Protein AF-A0A238VXF5-F1 (afdb_monomer_lite)

Foldseek 3Di:
DVVCPCVVVDDFDDDPVLVVVLVVLVVVLVVVLVVLVVPDDDDPVSVVVVVVSVVVSVVSVVCSRSVVVD

Structure (mmCIF, N/CA/C/O backbone):
data_AF-A0A238VXF5-F1
#
_entry.id   AF-A0A238VXF5-F1
#
loop_
_atom_site.group_PDB
_atom_site.id
_atom_site.type_symbol
_atom_site.label_atom_id
_atom_site.label_alt_id
_atom_site.label_comp_id
_atom_site.label_asym_id
_atom_site.label_entity_id
_atom_site.label_seq_id
_atom_site.pdbx_PDB_ins_code
_atom_site.Cartn_x
_atom_site.Cartn_y
_atom_site.Cartn_z
_atom_site.occupancy
_atom_site.B_iso_or_equiv
_atom_site.auth_seq_id
_atom_site.auth_comp_id
_atom_site.auth_asym_id
_atom_site.auth_atom_id
_atom_site.pdbx_PDB_model_num
ATOM 1 N N . MET A 1 1 ? 26.478 -9.145 -3.411 1.00 52.00 1 MET A N 1
ATOM 2 C CA . MET A 1 1 ? 25.767 -8.185 -2.526 1.00 52.00 1 MET A CA 1
ATOM 3 C C . MET A 1 1 ? 25.614 -6.801 -3.156 1.00 52.00 1 MET A C 1
ATOM 5 O O . MET A 1 1 ? 24.496 -6.310 -3.172 1.00 52.00 1 MET A O 1
ATOM 9 N N . ALA A 1 2 ? 26.676 -6.187 -3.700 1.00 56.72 2 ALA A N 1
ATOM 10 C CA . ALA A 1 2 ? 26.588 -4.884 -4.382 1.00 56.72 2 ALA A CA 1
ATOM 11 C C . ALA A 1 2 ? 25.715 -4.904 -5.656 1.00 56.72 2 ALA A C 1
ATOM 13 O O . ALA A 1 2 ? 24.988 -3.952 -5.921 1.00 56.72 2 ALA A O 1
ATOM 14 N N . GLU A 1 3 ? 25.730 -6.019 -6.387 1.00 52.28 3 GLU A N 1
ATOM 15 C CA . GLU A 1 3 ? 25.056 -6.190 -7.683 1.00 52.28 3 GLU A CA 1
ATOM 16 C C . GLU A 1 3 ? 23.523 -6.036 -7.623 1.00 52.28 3 GLU A C 1
ATOM 18 O O . GLU A 1 3 ? 22.918 -5.600 -8.589 1.00 52.28 3 GLU A O 1
ATOM 23 N N . HIS A 1 4 ? 22.896 -6.252 -6.459 1.00 68.00 4 HIS A N 1
ATOM 24 C CA . HIS A 1 4 ? 21.442 -6.104 -6.280 1.00 68.00 4 HIS A CA 1
ATOM 25 C C . HIS A 1 4 ? 21.008 -4.756 -5.689 1.00 68.00 4 HIS A C 1
ATOM 27 O O . HIS A 1 4 ? 19.813 -4.499 -5.556 1.00 68.00 4 HIS A O 1
ATOM 33 N N . ILE A 1 5 ? 21.940 -3.891 -5.275 1.00 81.38 5 ILE A N 1
ATOM 34 C CA . ILE A 1 5 ? 21.583 -2.613 -4.642 1.00 8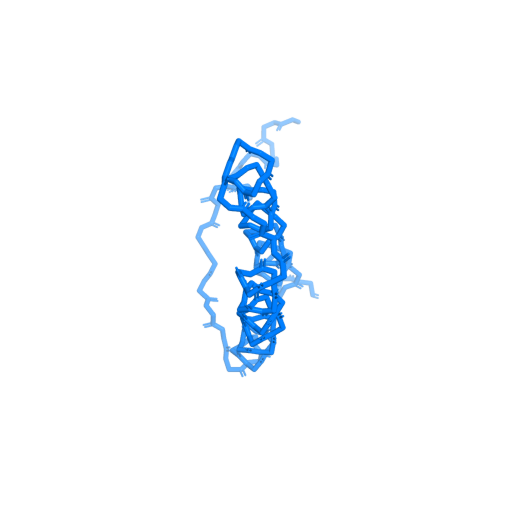1.38 5 ILE A CA 1
ATOM 35 C C . ILE A 1 5 ? 21.048 -1.637 -5.690 1.00 81.38 5 ILE A C 1
ATOM 37 O O . ILE A 1 5 ? 20.007 -1.024 -5.465 1.00 81.38 5 ILE A O 1
ATOM 41 N N . ALA A 1 6 ? 21.707 -1.538 -6.847 1.00 83.62 6 ALA A N 1
ATOM 42 C CA . ALA A 1 6 ? 21.272 -0.659 -7.931 1.00 83.62 6 ALA A CA 1
ATOM 43 C C . ALA A 1 6 ? 19.831 -0.970 -8.371 1.00 83.62 6 ALA A C 1
ATOM 45 O O . ALA A 1 6 ? 19.024 -0.055 -8.510 1.00 83.62 6 ALA A O 1
ATOM 46 N N . ASP A 1 7 ? 19.468 -2.251 -8.469 1.00 80.88 7 ASP A N 1
ATOM 47 C CA . ASP A 1 7 ? 18.119 -2.676 -8.855 1.00 80.88 7 ASP A CA 1
ATOM 48 C C . ASP A 1 7 ? 17.034 -2.295 -7.847 1.00 80.88 7 ASP A C 1
ATOM 50 O O . ASP A 1 7 ? 15.893 -2.047 -8.245 1.00 80.88 7 ASP A O 1
ATOM 54 N N . ARG A 1 8 ? 17.375 -2.222 -6.552 1.00 80.25 8 ARG A N 1
ATOM 55 C CA . ARG A 1 8 ? 16.445 -1.800 -5.490 1.00 80.25 8 ARG A CA 1
ATOM 56 C C . ARG A 1 8 ? 16.108 -0.315 -5.563 1.00 80.25 8 ARG A C 1
ATOM 58 O O . ARG A 1 8 ? 15.023 0.065 -5.136 1.00 80.25 8 ARG A O 1
ATOM 65 N N . PHE A 1 9 ? 17.029 0.494 -6.081 1.00 86.56 9 PHE A N 1
ATOM 66 C CA . PHE A 1 9 ? 16.883 1.947 -6.206 1.00 86.56 9 PHE A CA 1
ATOM 67 C C . PHE A 1 9 ? 16.625 2.404 -7.645 1.00 86.56 9 PHE A C 1
ATOM 69 O O . PHE A 1 9 ? 16.439 3.595 -7.892 1.00 86.56 9 PHE A O 1
ATOM 76 N N . ARG A 1 10 ? 16.601 1.474 -8.606 1.00 87.25 10 ARG A N 1
ATOM 77 C CA . ARG A 1 10 ? 16.319 1.770 -10.006 1.00 87.25 10 ARG A CA 1
ATOM 78 C C . ARG A 1 10 ? 14.894 2.301 -10.141 1.00 87.25 10 ARG A C 1
ATOM 80 O O . ARG A 1 10 ? 13.935 1.632 -9.759 1.00 87.25 10 ARG A O 1
ATOM 87 N N . PHE A 1 11 ? 14.764 3.482 -10.736 1.00 88.06 11 PHE A N 1
ATOM 88 C CA . PHE A 1 11 ? 13.471 4.014 -11.147 1.00 88.06 11 PHE A CA 1
ATOM 89 C C . PHE A 1 11 ? 12.898 3.176 -12.296 1.00 88.06 11 PHE A C 1
ATOM 91 O O . PHE A 1 11 ? 13.604 2.866 -13.260 1.00 88.06 11 PHE A O 1
ATOM 98 N N . ARG A 1 12 ? 11.619 2.813 -12.187 1.00 89.56 12 ARG A N 1
ATOM 99 C CA . ARG A 1 12 ? 10.906 1.975 -13.156 1.00 89.56 12 ARG A CA 1
ATOM 100 C C . ARG A 1 12 ? 9.593 2.666 -13.530 1.00 89.56 12 ARG A C 1
ATOM 102 O O . ARG A 1 12 ? 8.679 2.679 -12.706 1.00 89.56 12 ARG A O 1
ATOM 109 N N . PRO A 1 13 ? 9.510 3.302 -14.710 1.00 90.75 13 PRO A N 1
ATOM 110 C CA . PRO A 1 13 ? 8.290 3.968 -15.142 1.00 90.75 13 PRO A CA 1
ATOM 111 C C . PRO A 1 13 ? 7.199 2.946 -15.477 1.00 90.75 13 PRO A C 1
ATOM 113 O O . PRO A 1 13 ? 7.490 1.830 -15.909 1.00 90.75 13 PRO A O 1
ATOM 116 N N . ALA A 1 14 ? 5.939 3.347 -15.315 1.00 91.56 14 ALA A N 1
ATOM 117 C CA . ALA A 1 14 ? 4.815 2.545 -15.777 1.00 91.56 14 ALA A CA 1
ATOM 118 C C . ALA A 1 14 ? 4.818 2.450 -17.313 1.00 91.56 14 ALA A C 1
ATOM 120 O O . ALA A 1 14 ? 5.173 3.400 -18.014 1.00 91.56 14 ALA A O 1
ATOM 121 N N . THR A 1 15 ? 4.410 1.296 -17.830 1.00 91.81 15 THR A N 1
ATOM 122 C CA . THR A 1 15 ? 4.256 1.015 -19.260 1.00 91.81 15 THR A CA 1
ATOM 123 C C . THR A 1 15 ? 2.779 0.813 -19.572 1.00 91.81 15 THR A C 1
ATOM 125 O O . THR A 1 15 ? 1.971 0.602 -18.669 1.00 91.81 15 THR A O 1
ATOM 128 N N . SER A 1 16 ? 2.405 0.809 -20.851 1.00 93.06 16 SER A N 1
ATOM 129 C CA . SER A 1 16 ? 1.027 0.495 -21.255 1.00 93.06 16 SER A CA 1
ATOM 130 C C . SER A 1 16 ? 0.538 -0.865 -20.737 1.00 93.06 16 SER A C 1
ATOM 132 O O . SER A 1 16 ? -0.657 -1.030 -20.521 1.00 93.06 16 SER A O 1
ATOM 134 N N . ALA A 1 17 ? 1.447 -1.817 -20.506 1.00 90.38 17 ALA A N 1
ATOM 135 C CA . ALA A 1 17 ? 1.123 -3.131 -19.960 1.00 90.38 17 ALA A CA 1
ATOM 136 C C . ALA A 1 17 ? 0.939 -3.124 -18.432 1.00 90.38 17 ALA A C 1
ATOM 138 O O . ALA A 1 17 ? 0.135 -3.896 -17.918 1.00 90.38 17 ALA A O 1
ATOM 139 N N . THR A 1 18 ? 1.664 -2.274 -17.696 1.00 94.12 18 THR A N 1
ATOM 140 C CA . THR A 1 18 ? 1.591 -2.242 -16.224 1.00 94.12 18 THR A CA 1
ATOM 141 C C . THR A 1 18 ? 0.589 -1.236 -15.678 1.00 94.12 18 THR A C 1
ATOM 143 O O . THR A 1 18 ? 0.113 -1.430 -14.563 1.00 94.12 18 THR A O 1
ATOM 146 N N . VAL A 1 19 ? 0.230 -0.196 -16.442 1.00 95.75 19 VAL A N 1
ATOM 147 C CA . VAL A 1 19 ? -0.771 0.809 -16.034 1.00 95.75 19 VAL A CA 1
ATOM 148 C C . VAL A 1 19 ? -2.083 0.168 -15.557 1.00 95.75 19 VAL A C 1
ATOM 150 O O . VAL A 1 19 ? -2.474 0.474 -14.432 1.00 95.75 19 VAL A O 1
ATOM 153 N N . PRO A 1 20 ? -2.715 -0.770 -16.296 1.00 96.69 20 PRO A N 1
ATOM 154 C CA . PRO A 1 20 ? -3.966 -1.382 -15.841 1.00 96.69 20 PRO A CA 1
ATOM 155 C C . PRO A 1 20 ? -3.817 -2.128 -14.509 1.00 96.69 20 PRO A C 1
ATOM 157 O O . PRO A 1 20 ? -4.695 -2.068 -13.656 1.00 96.69 20 PRO A O 1
ATOM 160 N N . VAL A 1 21 ? -2.671 -2.784 -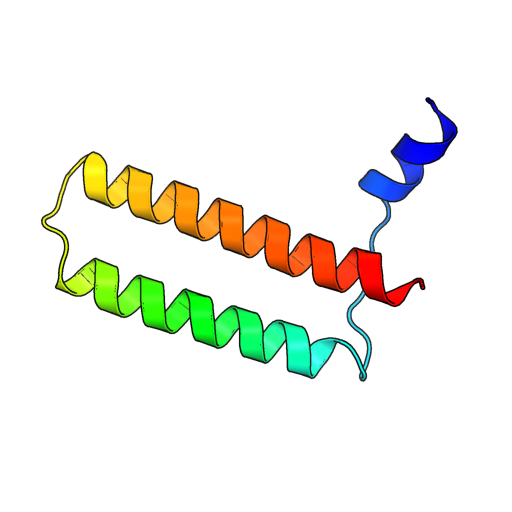14.296 1.00 96.75 21 VAL A N 1
ATOM 161 C CA . VAL A 1 21 ? -2.393 -3.538 -13.063 1.00 96.75 21 VAL A CA 1
ATOM 162 C C . VAL A 1 21 ? -2.188 -2.593 -11.874 1.00 96.75 21 VAL A C 1
ATOM 164 O O . VAL A 1 21 ? -2.665 -2.866 -10.774 1.00 96.75 21 VAL A O 1
ATOM 167 N N . PHE A 1 22 ? -1.514 -1.456 -12.081 1.00 96.81 22 PHE A N 1
ATOM 168 C CA . PHE A 1 22 ? -1.397 -0.415 -11.054 1.00 96.81 22 PHE A CA 1
ATOM 169 C C . PHE A 1 22 ? -2.756 0.182 -10.682 1.00 96.81 22 PHE A C 1
ATOM 171 O O . PHE A 1 22 ? -2.998 0.458 -9.507 1.00 96.81 22 PHE A O 1
ATOM 178 N N . GLU A 1 23 ? -3.629 0.406 -11.664 1.00 97.88 23 GLU A N 1
ATOM 179 C CA . GLU A 1 23 ? -4.978 0.931 -11.436 1.00 97.88 23 GLU A CA 1
ATOM 180 C C . GLU A 1 23 ? -5.848 -0.064 -10.662 1.00 97.88 23 GLU A C 1
ATOM 182 O O . GLU A 1 23 ? -6.508 0.330 -9.702 1.00 97.88 23 GLU A O 1
ATOM 187 N N . GLU A 1 24 ? -5.789 -1.351 -11.009 1.00 98.25 24 GLU A N 1
ATOM 188 C CA . GLU A 1 24 ? -6.517 -2.409 -10.304 1.00 98.25 24 GLU A CA 1
ATOM 189 C C . GLU A 1 24 ? -6.064 -2.539 -8.844 1.00 98.25 24 GLU A C 1
ATOM 191 O O . GLU A 1 24 ? -6.891 -2.519 -7.931 1.00 98.25 24 GLU A O 1
ATOM 196 N N . VAL A 1 25 ? -4.750 -2.588 -8.594 1.00 98.31 25 VAL A N 1
ATOM 197 C CA . VAL A 1 25 ? -4.215 -2.619 -7.225 1.00 98.31 25 VAL A CA 1
ATOM 198 C C . VAL A 1 25 ? -4.620 -1.368 -6.454 1.00 98.31 25 VAL A C 1
ATOM 200 O O . VAL A 1 25 ? -5.058 -1.474 -5.311 1.00 98.31 25 VAL A O 1
ATOM 203 N N . ARG A 1 26 ? -4.542 -0.183 -7.066 1.00 98.12 26 ARG A N 1
ATOM 204 C CA . ARG A 1 26 ? -4.982 1.052 -6.411 1.00 98.12 26 ARG A CA 1
ATOM 205 C C . ARG A 1 26 ? -6.452 0.974 -6.005 1.00 98.12 26 ARG A C 1
ATOM 207 O O . ARG A 1 26 ? -6.761 1.288 -4.862 1.00 98.12 26 ARG A O 1
ATOM 214 N N . ALA A 1 27 ? -7.330 0.525 -6.899 1.00 98.56 27 ALA A N 1
ATOM 215 C CA . ALA A 1 27 ? -8.754 0.393 -6.610 1.00 98.56 27 ALA A CA 1
ATOM 216 C C . ALA A 1 27 ? -9.019 -0.573 -5.441 1.00 98.56 27 ALA A C 1
ATOM 218 O O . ALA A 1 27 ? -9.777 -0.240 -4.535 1.00 98.56 27 ALA A O 1
ATOM 219 N N . LEU A 1 28 ? -8.350 -1.732 -5.410 1.00 98.62 28 LEU A N 1
ATOM 220 C CA . LEU A 1 28 ? -8.495 -2.709 -4.323 1.00 98.62 28 LEU A CA 1
ATOM 221 C C . LEU A 1 28 ? -8.118 -2.125 -2.955 1.00 98.62 28 LEU A C 1
ATOM 223 O O . LEU A 1 28 ? -8.851 -2.300 -1.982 1.00 98.62 28 LEU A O 1
ATOM 227 N N . PHE A 1 29 ? -6.983 -1.429 -2.879 1.00 98.75 29 PHE A N 1
ATOM 228 C CA . PHE A 1 29 ? -6.513 -0.833 -1.629 1.00 98.75 29 PHE A CA 1
ATOM 229 C C . PHE A 1 29 ? -7.355 0.372 -1.203 1.00 98.75 29 PHE A C 1
ATOM 231 O O . PHE A 1 29 ? -7.605 0.523 -0.010 1.00 98.75 29 PHE A O 1
ATOM 238 N N . THR A 1 30 ? -7.821 1.197 -2.148 1.00 98.56 30 THR A N 1
ATOM 239 C CA . THR A 1 30 ? -8.735 2.310 -1.857 1.00 98.56 30 THR A CA 1
ATOM 240 C C . THR A 1 30 ? -10.056 1.803 -1.290 1.00 98.56 30 THR A C 1
ATOM 242 O O . THR A 1 30 ? -10.435 2.238 -0.209 1.00 98.56 30 THR A O 1
ATOM 245 N N . ASN A 1 31 ? -10.696 0.829 -1.942 1.00 98.69 31 ASN A N 1
ATOM 246 C CA . ASN A 1 31 ? -11.971 0.287 -1.470 1.00 98.69 31 ASN A CA 1
ATOM 247 C C . ASN A 1 31 ? -11.834 -0.323 -0.067 1.00 98.69 31 ASN A C 1
ATOM 249 O O . ASN A 1 31 ? -12.653 -0.068 0.807 1.00 98.69 31 ASN A O 1
ATOM 253 N N . LEU A 1 32 ? -10.773 -1.100 0.185 1.00 98.69 32 LEU A N 1
ATOM 254 C CA . LEU A 1 32 ? -10.542 -1.661 1.518 1.00 98.69 32 LEU A CA 1
ATOM 255 C C . LEU A 1 32 ? -10.276 -0.570 2.569 1.00 98.69 32 LEU A C 1
ATOM 257 O O . LEU A 1 32 ? -10.732 -0.700 3.701 1.00 98.69 32 LEU A O 1
ATOM 261 N N . ALA A 1 33 ? -9.542 0.490 2.219 1.00 98.75 33 ALA A N 1
ATOM 262 C CA . ALA A 1 33 ? -9.295 1.607 3.126 1.00 98.75 33 ALA A CA 1
ATOM 263 C C . ALA A 1 33 ? -10.595 2.330 3.506 1.00 98.75 33 ALA A C 1
ATOM 265 O O . ALA A 1 33 ? -10.779 2.642 4.678 1.00 98.75 33 ALA A O 1
ATOM 266 N N . GLU A 1 34 ? -11.492 2.557 2.543 1.00 98.75 34 GLU A N 1
ATOM 267 C CA . GLU A 1 34 ? -12.810 3.164 2.775 1.00 98.75 34 GLU A CA 1
ATOM 268 C C . GLU A 1 34 ? -13.657 2.300 3.725 1.00 98.75 34 GLU A C 1
ATOM 270 O O . GLU A 1 34 ? -14.112 2.790 4.757 1.00 98.75 34 GLU A O 1
ATOM 275 N N . GLU A 1 35 ? -13.759 0.993 3.467 1.00 98.75 35 GLU A N 1
ATOM 276 C CA . GLU A 1 35 ? -14.488 0.050 4.333 1.0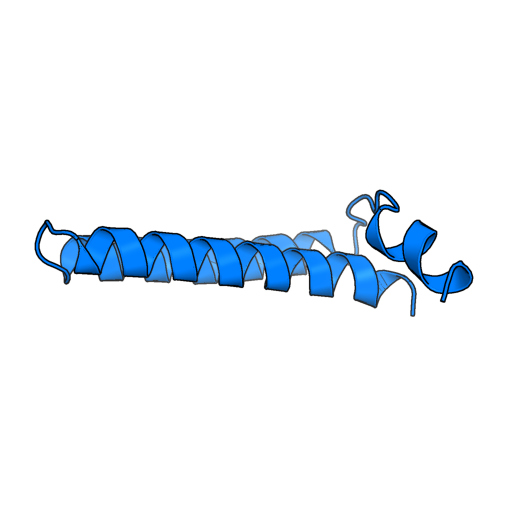0 98.75 35 GLU A CA 1
ATOM 277 C C . GLU A 1 35 ? -13.911 0.002 5.763 1.00 98.75 35 GLU A C 1
ATOM 279 O O . GLU A 1 35 ? -14.640 0.004 6.756 1.00 98.75 35 GLU A O 1
ATOM 284 N N . LEU A 1 36 ? -12.581 -0.010 5.906 1.00 98.62 36 LEU A N 1
ATOM 285 C CA . LEU A 1 36 ? -11.935 0.030 7.221 1.00 98.62 36 LEU A CA 1
ATOM 286 C C . LEU A 1 36 ? -12.123 1.381 7.922 1.00 98.62 36 LEU A C 1
ATOM 288 O O . LEU A 1 36 ? -12.175 1.416 9.154 1.00 98.62 36 LEU A O 1
ATOM 292 N N . ASP A 1 37 ? -12.217 2.488 7.182 1.00 98.69 37 ASP A N 1
ATOM 293 C CA . ASP A 1 37 ? -12.496 3.795 7.773 1.00 98.69 37 ASP A CA 1
ATOM 294 C C . ASP A 1 37 ? -13.873 3.811 8.445 1.00 98.69 37 ASP A C 1
ATOM 296 O O . ASP A 1 37 ? -14.001 4.276 9.581 1.00 98.69 37 ASP A O 1
ATOM 300 N N . GLU A 1 38 ? -14.874 3.235 7.784 1.00 98.62 38 GLU A N 1
ATOM 301 C CA . GLU A 1 38 ? -16.242 3.160 8.297 1.00 98.62 38 GLU A CA 1
ATOM 302 C C . GLU A 1 38 ? -16.377 2.195 9.483 1.00 98.62 38 GLU A C 1
ATOM 304 O O . GLU A 1 38 ? -17.068 2.493 10.461 1.00 98.62 38 GLU A O 1
ATOM 309 N N . LEU A 1 39 ? -15.708 1.041 9.423 1.00 98.62 39 LEU A N 1
ATOM 310 C CA . LEU A 1 39 ? -15.873 -0.030 10.410 1.00 98.62 39 LEU A CA 1
ATOM 311 C C . LEU A 1 39 ? -15.034 0.161 11.681 1.00 98.62 39 LEU A C 1
ATOM 313 O O . LEU A 1 39 ? -15.422 -0.316 12.752 1.00 98.62 39 LEU A O 1
ATOM 317 N N . LEU A 1 40 ? -13.867 0.806 11.585 1.00 98.50 40 LEU A N 1
ATOM 318 C CA . LEU A 1 40 ? -12.936 0.910 12.708 1.00 98.50 40 LEU A CA 1
ATOM 319 C C . LEU A 1 40 ? -13.173 2.189 13.531 1.00 98.50 40 LEU A C 1
ATOM 321 O O . LEU A 1 40 ? -13.199 3.292 12.974 1.00 98.50 40 LEU A O 1
ATOM 325 N N . PRO A 1 41 ? -13.254 2.093 14.873 1.00 98.50 41 PRO A N 1
ATOM 326 C CA . PRO A 1 41 ? -13.322 3.272 15.725 1.00 98.50 41 PRO A CA 1
ATOM 327 C C . PRO A 1 41 ? -12.018 4.076 15.653 1.00 98.50 41 PRO A C 1
ATOM 329 O O . PRO A 1 41 ? -10.932 3.534 15.432 1.00 98.50 41 PRO A O 1
ATOM 332 N N . ALA A 1 42 ? -12.110 5.386 15.884 1.00 98.31 42 ALA A N 1
ATOM 333 C CA . ALA A 1 42 ? -10.932 6.242 15.961 1.00 98.31 42 ALA A CA 1
ATOM 334 C C . ALA A 1 42 ? -10.005 5.790 17.103 1.00 98.31 42 ALA A C 1
ATOM 336 O O . ALA A 1 42 ? -10.443 5.613 18.240 1.00 98.31 42 ALA A O 1
ATOM 337 N N . GLY A 1 43 ? -8.715 5.623 16.808 1.00 98.31 43 GLY A N 1
ATOM 338 C CA . GLY A 1 43 ? -7.751 5.140 17.789 1.00 98.31 43 GLY A CA 1
ATOM 339 C C . GLY A 1 43 ? -6.403 4.766 17.187 1.00 98.31 43 GLY A C 1
ATOM 340 O O . GLY A 1 43 ? -6.177 4.881 15.979 1.00 98.31 43 GLY A O 1
ATOM 341 N N . ARG A 1 44 ? -5.499 4.302 18.055 1.00 98.69 44 ARG A N 1
ATOM 342 C CA . ARG A 1 44 ? -4.148 3.873 17.670 1.00 98.69 44 ARG A CA 1
ATOM 343 C C . ARG A 1 44 ? -4.199 2.681 16.719 1.00 98.69 44 ARG A C 1
ATOM 345 O O . ARG A 1 44 ? -3.427 2.629 15.773 1.00 98.69 44 ARG A O 1
ATOM 352 N N . GLU A 1 45 ? -5.101 1.746 16.965 1.00 98.75 45 GLU A N 1
ATOM 353 C CA . GLU A 1 45 ? -5.266 0.509 16.210 1.00 98.75 45 GLU A CA 1
ATOM 354 C C . GLU A 1 45 ? -5.690 0.801 14.770 1.00 98.75 45 GLU A C 1
ATOM 356 O O . GLU A 1 45 ? -5.099 0.253 13.844 1.00 98.75 45 GLU A O 1
ATOM 361 N N . LYS A 1 46 ? -6.635 1.730 14.573 1.00 98.62 46 LYS A N 1
ATOM 362 C CA . LYS A 1 46 ? -7.024 2.206 13.240 1.00 98.62 46 LYS A CA 1
ATOM 363 C C . LYS A 1 46 ? -5.852 2.872 12.523 1.00 98.62 46 LYS A C 1
ATOM 365 O O . LYS A 1 46 ? -5.576 2.538 11.379 1.00 98.62 46 LYS A O 1
ATOM 370 N N . ALA A 1 47 ? -5.114 3.751 13.203 1.00 98.69 47 ALA A N 1
ATOM 371 C CA . ALA A 1 47 ? -3.937 4.388 12.611 1.00 98.69 47 ALA A CA 1
ATOM 372 C C . ALA A 1 47 ? -2.880 3.357 12.173 1.00 98.69 47 ALA A C 1
ATOM 374 O O . ALA A 1 47 ? -2.357 3.445 11.066 1.00 98.69 47 ALA A O 1
ATOM 375 N N . VAL A 1 48 ? -2.613 2.347 13.009 1.00 98.81 48 VAL A N 1
ATOM 376 C CA . VAL A 1 48 ? -1.698 1.245 12.673 1.00 98.81 48 VAL A CA 1
ATOM 377 C C . VAL A 1 48 ? -2.227 0.428 11.493 1.00 98.81 48 VAL A C 1
ATOM 379 O O . VAL A 1 48 ? -1.457 0.128 10.587 1.00 98.81 48 VAL A O 1
ATOM 382 N N . ALA A 1 49 ? -3.525 0.113 11.455 1.00 98.75 49 ALA A N 1
ATOM 383 C CA . ALA A 1 49 ? -4.126 -0.612 10.337 1.00 98.75 49 ALA A CA 1
ATOM 384 C C . ALA A 1 49 ? -3.926 0.130 9.004 1.00 98.75 49 ALA A C 1
ATOM 386 O O . ALA A 1 49 ? -3.540 -0.490 8.016 1.00 98.75 49 ALA A O 1
ATOM 387 N N . PHE A 1 50 ? -4.105 1.454 8.991 1.00 98.75 50 PHE A N 1
ATOM 388 C CA . PHE A 1 50 ? -3.851 2.274 7.805 1.00 98.75 50 PHE A CA 1
ATOM 389 C C . PHE A 1 50 ? -2.363 2.312 7.427 1.00 98.75 50 PHE A C 1
ATOM 391 O O . PHE A 1 50 ? -2.042 2.127 6.257 1.00 98.75 50 PHE A O 1
ATOM 398 N N . THR A 1 51 ? -1.442 2.450 8.390 1.00 98.81 51 THR A N 1
ATOM 399 C CA . THR A 1 51 ? 0.008 2.380 8.113 1.00 98.81 51 THR A CA 1
ATOM 400 C C . THR A 1 51 ? 0.416 1.049 7.470 1.00 98.81 51 THR A C 1
ATOM 402 O O . THR A 1 51 ? 1.193 1.029 6.511 1.00 98.81 51 THR A O 1
ATOM 405 N N . GLU A 1 52 ? -0.097 -0.074 7.971 1.00 98.75 52 GLU A N 1
ATOM 406 C CA . GLU A 1 52 ? 0.216 -1.394 7.413 1.00 98.75 52 GLU A CA 1
ATOM 407 C C . GLU A 1 52 ? -0.436 -1.601 6.040 1.00 98.75 52 GLU A C 1
ATOM 409 O O . GLU A 1 52 ? 0.184 -2.169 5.138 1.00 98.75 52 GLU A O 1
ATOM 414 N N . LEU A 1 53 ? -1.649 -1.078 5.835 1.00 98.69 53 LEU A N 1
ATOM 415 C CA . LEU A 1 53 ? -2.325 -1.108 4.539 1.00 98.69 53 LEU A CA 1
ATOM 416 C C . LEU A 1 53 ? -1.546 -0.315 3.476 1.00 98.69 53 LEU A C 1
ATOM 418 O O . LEU A 1 53 ? -1.309 -0.817 2.377 1.00 98.69 53 LEU A O 1
ATOM 422 N N . GLU A 1 54 ? -1.081 0.890 3.810 1.00 98.69 54 GLU A N 1
ATOM 423 C CA . GLU A 1 54 ? -0.230 1.709 2.939 1.00 98.69 54 GLU A CA 1
ATOM 424 C C . GLU A 1 54 ? 1.109 1.023 2.642 1.00 98.69 54 GLU A C 1
ATOM 426 O O . GLU A 1 54 ? 1.591 1.045 1.506 1.00 98.69 54 GLU A O 1
ATOM 431 N N . THR A 1 55 ? 1.694 0.360 3.643 1.00 98.75 55 THR A N 1
ATOM 432 C CA . THR A 1 55 ? 2.929 -0.417 3.487 1.00 98.75 55 THR A CA 1
ATOM 433 C C . THR A 1 55 ? 2.726 -1.585 2.524 1.00 98.75 55 THR A C 1
ATOM 435 O O . THR A 1 55 ? 3.543 -1.801 1.624 1.00 98.75 55 THR A O 1
ATOM 438 N N . ALA A 1 56 ? 1.619 -2.316 2.652 1.00 98.69 56 ALA A N 1
ATOM 439 C CA . ALA A 1 56 ? 1.262 -3.386 1.730 1.00 98.69 56 ALA A CA 1
ATOM 440 C C . ALA A 1 56 ? 1.022 -2.857 0.302 1.00 98.69 56 ALA A C 1
ATOM 442 O O . ALA A 1 56 ? 1.554 -3.432 -0.650 1.00 98.69 56 ALA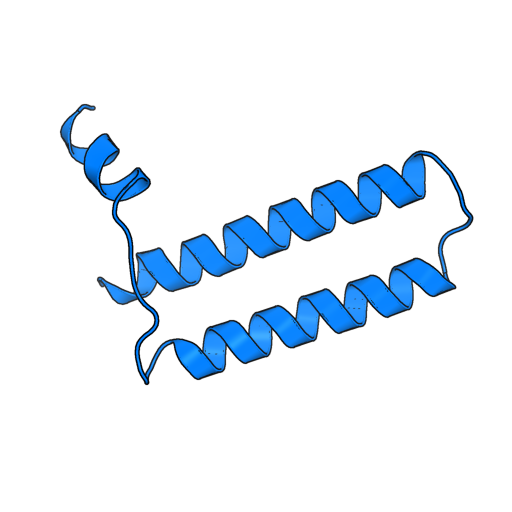 A O 1
ATOM 443 N N . HIS A 1 57 ? 0.323 -1.726 0.144 1.00 98.50 57 HIS A N 1
ATOM 444 C CA . HIS A 1 57 ? 0.116 -1.069 -1.154 1.00 98.50 57 HIS A CA 1
ATOM 445 C C . HIS A 1 57 ? 1.445 -0.663 -1.808 1.00 98.50 57 HIS A C 1
ATOM 447 O O . HIS A 1 57 ? 1.672 -0.913 -2.996 1.00 98.50 57 HIS A O 1
ATOM 453 N N . PHE A 1 58 ? 2.361 -0.079 -1.028 1.00 97.44 58 PHE A N 1
ATOM 454 C CA . PHE A 1 58 ? 3.703 0.267 -1.489 1.00 97.44 58 PHE A CA 1
ATOM 455 C C . PHE A 1 58 ? 4.440 -0.961 -2.036 1.00 97.44 58 PHE A C 1
ATOM 457 O O . PHE A 1 58 ? 4.982 -0.920 -3.146 1.00 97.44 58 PHE A O 1
ATOM 464 N N . TRP A 1 59 ? 4.436 -2.073 -1.296 1.00 97.06 59 TRP A N 1
ATOM 465 C CA . TRP A 1 59 ? 5.114 -3.294 -1.726 1.00 97.06 59 TRP A CA 1
ATOM 466 C C . TRP A 1 59 ? 4.447 -3.967 -2.928 1.00 97.06 59 TRP A C 1
ATOM 468 O O . TRP A 1 59 ? 5.173 -4.489 -3.778 1.00 97.06 59 TRP A O 1
ATOM 478 N N . ALA A 1 60 ? 3.119 -3.899 -3.052 1.00 97.31 60 ALA A N 1
ATOM 479 C CA . ALA A 1 60 ? 2.390 -4.370 -4.229 1.00 97.31 60 ALA A CA 1
ATOM 480 C C . ALA A 1 60 ? 2.804 -3.596 -5.492 1.00 97.31 60 ALA A C 1
ATOM 482 O O . ALA A 1 60 ? 3.222 -4.199 -6.483 1.00 97.31 60 ALA A O 1
ATOM 483 N N . ASN A 1 61 ? 2.822 -2.261 -5.429 1.00 95.00 61 ASN A N 1
ATOM 484 C CA . ASN A 1 61 ? 3.282 -1.422 -6.540 1.00 95.00 61 ASN A CA 1
ATOM 485 C C . ASN A 1 61 ? 4.744 -1.698 -6.901 1.00 95.00 61 ASN A C 1
ATOM 487 O O . ASN A 1 61 ? 5.11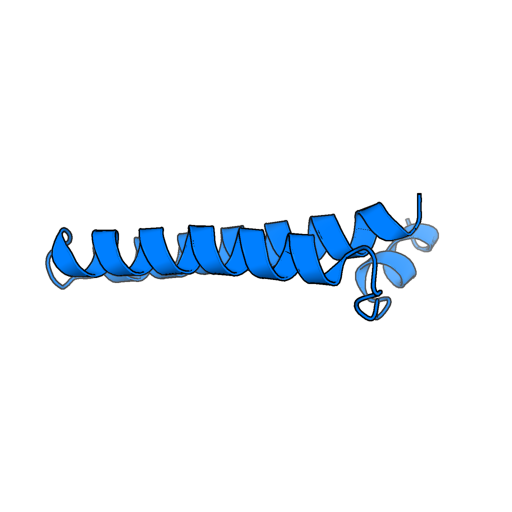2 -1.784 -8.074 1.00 95.00 61 ASN A O 1
ATOM 491 N N . ALA A 1 62 ? 5.593 -1.888 -5.893 1.00 93.75 62 ALA A N 1
ATOM 492 C CA . ALA A 1 62 ? 6.991 -2.203 -6.119 1.00 93.75 62 ALA A CA 1
ATOM 493 C C . ALA A 1 62 ? 7.181 -3.602 -6.744 1.00 93.75 62 ALA A C 1
ATOM 495 O O . ALA A 1 62 ? 8.126 -3.803 -7.507 1.00 93.75 62 ALA A O 1
ATOM 496 N N . ALA A 1 63 ? 6.302 -4.566 -6.449 1.00 93.88 63 ALA A N 1
ATOM 497 C CA . ALA A 1 63 ? 6.294 -5.877 -7.092 1.00 93.88 63 ALA A CA 1
ATOM 498 C C . ALA A 1 63 ? 5.909 -5.778 -8.575 1.00 93.88 63 ALA A C 1
ATOM 500 O O . ALA A 1 63 ? 6.637 -6.321 -9.404 1.00 93.88 63 ALA A O 1
ATOM 501 N N . ILE A 1 64 ? 4.859 -5.017 -8.916 1.00 94.25 64 ILE A N 1
ATOM 502 C CA . ILE A 1 64 ? 4.467 -4.745 -10.313 1.00 94.25 64 ILE A CA 1
ATOM 503 C C . ILE A 1 64 ? 5.639 -4.124 -11.077 1.00 94.25 64 ILE A C 1
ATOM 505 O O . ILE A 1 64 ? 6.046 -4.631 -12.120 1.00 94.25 64 I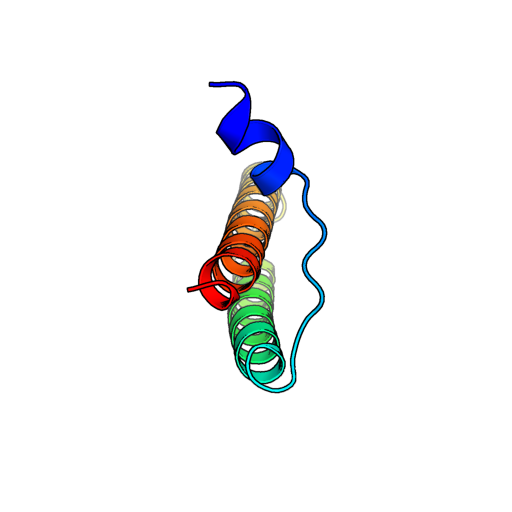LE A O 1
ATOM 509 N N . ALA A 1 65 ? 6.234 -3.068 -10.518 1.00 92.25 65 ALA A N 1
ATOM 510 C CA . ALA A 1 65 ? 7.342 -2.360 -11.147 1.00 92.25 65 ALA A CA 1
ATOM 511 C C . ALA A 1 65 ? 8.570 -3.258 -11.376 1.00 92.25 65 ALA A C 1
ATOM 513 O O . ALA A 1 65 ? 9.257 -3.125 -12.383 1.00 92.25 65 ALA A O 1
ATOM 514 N N . ARG A 1 66 ? 8.889 -4.164 -10.443 1.00 90.00 66 ARG A N 1
ATOM 515 C CA . ARG A 1 66 ? 10.044 -5.072 -10.574 1.00 90.00 66 ARG A CA 1
ATOM 516 C C . ARG A 1 66 ? 9.766 -6.287 -11.458 1.00 90.00 66 ARG A C 1
ATOM 518 O O . ARG A 1 66 ? 10.704 -6.797 -12.060 1.00 90.00 66 ARG A O 1
ATOM 525 N N . GLY A 1 67 ? 8.519 -6.752 -11.518 1.00 86.31 67 GLY A N 1
ATOM 526 C CA . GLY A 1 67 ? 8.109 -7.892 -12.338 1.00 86.31 67 GLY A CA 1
ATOM 527 C C . GLY A 1 67 ? 8.081 -7.585 -13.834 1.00 86.31 67 GLY A C 1
ATOM 528 O O . GLY A 1 67 ? 8.312 -8.482 -14.628 1.00 86.31 67 GLY A O 1
ATOM 529 N N . SER A 1 68 ? 7.882 -6.325 -14.227 1.00 71.44 68 SER A N 1
ATOM 530 C CA . SER A 1 68 ? 7.830 -5.913 -15.638 1.00 71.44 68 SER A CA 1
ATOM 531 C C . SER A 1 68 ? 9.171 -5.911 -16.384 1.00 71.44 68 SER A C 1
ATOM 533 O O . SER A 1 68 ? 9.200 -5.568 -17.562 1.00 71.44 68 SER A O 1
ATOM 535 N N . ASP A 1 69 ? 10.271 -6.246 -15.706 1.00 60.94 69 ASP A N 1
ATOM 536 C CA . ASP A 1 69 ? 11.595 -6.448 -16.316 1.00 60.94 69 ASP A CA 1
ATOM 537 C C . ASP A 1 69 ? 11.891 -7.930 -16.633 1.00 60.94 69 ASP A C 1
ATOM 539 O O . ASP A 1 69 ? 12.976 -8.222 -17.139 1.00 60.94 69 ASP A O 1
ATOM 543 N N . GLN A 1 70 ? 10.979 -8.853 -16.296 1.00 52.34 70 GLN A N 1
ATOM 544 C CA . GLN A 1 70 ? 11.070 -10.285 -16.618 1.00 52.34 70 GLN A CA 1
ATOM 545 C C . GLN A 1 70 ? 10.296 -10.597 -17.897 1.00 52.34 70 GLN A C 1
ATOM 547 O O . GLN A 1 70 ? 10.794 -11.447 -18.668 1.00 52.34 70 GLN A O 1
#

Radius of gyration: 15.33 Å; chains: 1; bounding box: 43×16×39 Å

InterPro domains:
  IPR056098 Acb2/Tad1, hairpin domain [PF24729] (1-65)

Sequence (70 aa):
MAEHIADRFRFRPATSATVPVFEEVRALFTNLAEELDELLPAGREKAVAFTELETAHFWANAAIARGSDQ

Secondary structure (DSSP, 8-state):
-GGGHHHHH------TTTHHHHHHHHHHHHHHHHHHHHHSPSSHHHHHHHHHHHHHHHHHHHHHHHHTT-

pLDDT: mean 91.67, std 12.09, range [52.0, 98.81]

Organism: NCBI:txid1938746